Protein AF-A0AAE3NUX4-F1 (afdb_monomer_lite)

Sequence (138 aa):
MSYIQEKEKTVFLHFLNREASEATGVLRTAAQDLRTLDVLTFTHCSNMTVNVSQMLEYTIDRSELVQPLSKLCAAGILVTTSHDKNFGEFISSRQQMYEKVAHRYPIYFTDSSVLERFSIRQKNSFSMTNVLRRDSHT

Secondary structure (DSSP, 8-state):
----------EE-HHHHHHHHHTSS----HHHHHHHHHHHHHH--S-EEEEHHHHHHHHTT-GGGHHHHHHHHHTTSEEEEESSSSHHHHHHHHHHHHGGGGGG-GGGTS-THHHHTT---EE----HHHHHTTGGG-

Organism: NCBI:txid3033385

Structure (mmCIF, N/CA/C/O backbone):
data_AF-A0AAE3NUX4-F1
#
_entry.id   AF-A0AAE3NUX4-F1
#
loop_
_atom_site.group_PDB
_atom_site.id
_atom_site.type_symbol
_atom_site.label_atom_id
_atom_site.label_alt_id
_atom_site.label_comp_id
_atom_site.label_asym_id
_atom_site.label_entity_id
_atom_site.label_seq_id
_atom_site.pdbx_PDB_ins_code
_atom_site.Cartn_x
_atom_site.Cartn_y
_atom_site.Cartn_z
_atom_site.occupancy
_atom_site.B_iso_or_equiv
_atom_site.auth_seq_id
_atom_site.auth_comp_id
_atom_site.auth_asym_id
_atom_site.auth_atom_id
_atom_site.pdbx_PDB_model_num
ATOM 1 N N . MET A 1 1 ? -19.942 4.536 37.962 1.00 38.44 1 MET A N 1
ATOM 2 C CA . MET A 1 1 ? -19.507 3.421 37.096 1.00 38.44 1 MET A CA 1
ATOM 3 C C . MET A 1 1 ? -18.727 4.010 35.936 1.00 38.44 1 MET A C 1
ATOM 5 O O . MET A 1 1 ? -19.328 4.570 35.032 1.00 38.44 1 MET A O 1
ATOM 9 N N . SER A 1 2 ? -17.397 3.998 36.036 1.00 38.59 2 SER A N 1
ATOM 10 C CA . SER A 1 2 ? -16.513 4.459 34.965 1.00 38.59 2 SER A CA 1
ATOM 11 C C . SER A 1 2 ? -16.430 3.344 33.928 1.00 38.59 2 SER A C 1
ATOM 13 O O . SER A 1 2 ? -15.925 2.267 34.241 1.00 38.59 2 SER A O 1
ATOM 15 N N . TYR A 1 3 ? -16.992 3.563 32.739 1.00 45.53 3 TYR A N 1
ATOM 16 C CA . TYR A 1 3 ? -16.735 2.689 31.601 1.00 45.53 3 TYR A CA 1
ATOM 17 C C . TYR A 1 3 ? -15.256 2.839 31.262 1.00 45.53 3 TYR A C 1
ATOM 19 O O . TYR A 1 3 ? -14.823 3.886 30.782 1.00 45.53 3 TYR A O 1
ATOM 27 N N . ILE A 1 4 ? -14.475 1.804 31.565 1.00 45.53 4 ILE A N 1
ATOM 28 C CA . ILE A 1 4 ? -13.134 1.649 31.016 1.00 45.53 4 ILE A CA 1
ATOM 29 C C . ILE A 1 4 ? -13.331 1.661 29.500 1.00 45.53 4 ILE A C 1
ATOM 31 O O . ILE A 1 4 ? -13.900 0.725 28.945 1.00 45.53 4 ILE A O 1
ATOM 35 N N . GLN A 1 5 ? -12.943 2.757 28.844 1.00 43.81 5 GLN A N 1
ATOM 36 C CA . GLN A 1 5 ? -12.791 2.786 27.396 1.00 43.81 5 GLN A CA 1
ATOM 37 C C . GLN A 1 5 ? -11.703 1.766 27.075 1.00 43.81 5 GLN A C 1
ATOM 39 O O . GLN A 1 5 ? -10.511 2.057 27.200 1.00 43.81 5 GLN A O 1
ATOM 44 N N . GLU A 1 6 ? -12.109 0.541 26.746 1.00 45.94 6 GLU A N 1
ATOM 45 C CA . GLU A 1 6 ? -11.212 -0.426 26.137 1.00 45.94 6 GLU A CA 1
ATOM 46 C C . GLU A 1 6 ? -10.661 0.230 24.879 1.00 45.94 6 GLU A C 1
ATOM 48 O O . GLU A 1 6 ? -11.370 0.496 23.911 1.00 45.94 6 GLU A O 1
ATOM 53 N N . LYS A 1 7 ? -9.379 0.584 24.948 1.00 48.47 7 LYS A N 1
ATOM 54 C CA . LYS A 1 7 ? -8.629 1.126 23.829 1.00 48.47 7 LYS A CA 1
ATOM 55 C C . LYS A 1 7 ? -8.721 0.082 22.718 1.00 48.47 7 LYS A C 1
ATOM 57 O O . LYS A 1 7 ? -8.176 -1.008 22.895 1.00 48.47 7 LYS A O 1
ATOM 62 N N . GLU A 1 8 ? -9.439 0.396 21.637 1.00 47.03 8 GLU A N 1
ATOM 63 C CA . GLU A 1 8 ? -9.561 -0.471 20.462 1.00 47.03 8 GLU A CA 1
ATOM 64 C C . GLU A 1 8 ? -8.178 -1.019 20.114 1.00 47.03 8 GLU A C 1
ATOM 66 O O . GLU A 1 8 ? -7.254 -0.272 19.774 1.00 47.03 8 GLU A O 1
ATOM 71 N N . LYS A 1 9 ? -8.004 -2.333 20.278 1.00 43.19 9 LYS A N 1
ATOM 72 C CA . LYS A 1 9 ? -6.761 -3.000 19.912 1.00 43.19 9 LYS A CA 1
ATOM 73 C C . LYS A 1 9 ? -6.705 -3.005 18.396 1.00 43.19 9 LYS A C 1
ATOM 75 O O . LYS A 1 9 ? -7.330 -3.838 17.752 1.00 43.19 9 LYS A O 1
ATOM 80 N N . THR A 1 10 ? -5.967 -2.056 17.837 1.00 46.28 10 THR A N 1
ATOM 81 C CA . THR A 1 10 ? -5.671 -2.017 16.410 1.00 46.28 10 THR A CA 1
ATOM 82 C C . THR A 1 10 ? -4.983 -3.323 16.034 1.00 46.28 10 THR A C 1
ATOM 84 O O . THR A 1 10 ? -3.858 -3.589 16.466 1.00 46.28 10 THR A O 1
ATOM 87 N N . VAL A 1 11 ? -5.666 -4.170 15.268 1.00 49.81 11 VAL A N 1
ATOM 88 C CA . VAL A 1 11 ? -5.058 -5.392 14.757 1.00 49.81 11 VAL A CA 1
ATOM 89 C C . VAL A 1 11 ? -4.146 -4.969 13.619 1.00 49.81 11 VAL A C 1
ATOM 91 O O . VAL A 1 11 ? -4.571 -4.471 12.574 1.00 49.81 11 VAL A O 1
ATOM 94 N N . PHE A 1 12 ? -2.847 -5.103 13.862 1.00 49.72 12 PHE A N 1
ATOM 95 C CA . PHE A 1 12 ? -1.860 -4.996 12.805 1.00 49.72 12 PHE A CA 1
ATOM 96 C C . PHE A 1 12 ? -2.181 -6.092 11.793 1.00 49.72 12 PHE A C 1
ATOM 98 O O . PHE A 1 12 ? -2.211 -7.266 12.175 1.00 49.72 12 PHE A O 1
ATOM 105 N N . LEU A 1 13 ? -2.424 -5.746 10.521 1.00 52.69 13 LEU A N 1
ATOM 106 C CA . LEU A 1 13 ? -2.487 -6.742 9.448 1.00 52.69 13 LEU A CA 1
ATOM 107 C C . LEU A 1 13 ? -1.069 -7.252 9.192 1.00 52.69 13 LEU A C 1
ATOM 109 O O . LEU A 1 13 ? -0.481 -7.080 8.126 1.00 52.69 13 LEU A O 1
ATOM 113 N N . HIS A 1 14 ? -0.542 -7.971 10.178 1.00 47.00 14 HIS A N 1
ATOM 114 C CA . HIS A 1 14 ? 0.579 -8.862 10.002 1.00 47.00 14 HIS A CA 1
ATOM 115 C C . HIS A 1 14 ? 0.241 -9.911 8.937 1.00 47.00 14 HIS A C 1
ATOM 117 O O . HIS A 1 14 ? 1.162 -10.506 8.415 1.00 47.00 14 HIS A O 1
ATOM 123 N N . PHE A 1 15 ? -1.035 -10.106 8.570 1.00 50.19 15 PHE A N 1
ATOM 124 C CA . PHE A 1 15 ? -1.438 -10.910 7.420 1.00 50.19 15 PHE A CA 1
ATOM 125 C C . PHE A 1 15 ? -0.833 -10.386 6.115 1.00 50.19 15 PHE A C 1
ATOM 127 O O . PHE A 1 15 ? -0.078 -11.124 5.522 1.00 50.19 15 PHE A O 1
ATOM 134 N N . LEU A 1 16 ? -1.029 -9.129 5.695 1.00 54.34 16 LEU A N 1
ATOM 135 C CA . LEU A 1 16 ? -0.464 -8.654 4.414 1.00 54.34 16 LEU A CA 1
ATOM 136 C C . LEU A 1 16 ? 1.069 -8.725 4.381 1.00 54.34 16 LEU A C 1
ATOM 138 O O . LEU A 1 16 ? 1.640 -9.092 3.364 1.00 54.34 16 LEU A O 1
ATOM 142 N N . ASN A 1 17 ? 1.736 -8.459 5.506 1.00 48.41 17 ASN A N 1
ATOM 143 C CA . ASN A 1 17 ? 3.194 -8.565 5.597 1.00 48.41 17 ASN A CA 1
ATOM 144 C C . ASN A 1 17 ? 3.700 -10.009 5.693 1.00 48.41 17 ASN A C 1
ATOM 146 O O . ASN A 1 17 ? 4.692 -10.346 5.052 1.00 48.41 17 ASN A O 1
ATOM 150 N N . ARG A 1 18 ? 3.032 -10.864 6.479 1.00 45.19 18 ARG A N 1
ATOM 151 C CA . ARG A 1 18 ? 3.349 -12.296 6.599 1.00 45.19 18 ARG A CA 1
ATOM 152 C C . ARG A 1 18 ? 3.056 -13.003 5.292 1.00 45.19 18 ARG A C 1
ATOM 154 O O . ARG A 1 18 ? 3.852 -13.815 4.886 1.00 45.19 18 ARG A O 1
ATOM 161 N N . GLU A 1 19 ? 1.992 -12.638 4.601 1.00 48.12 19 GLU A N 1
ATOM 162 C CA . GLU A 1 19 ? 1.585 -13.207 3.323 1.00 48.12 19 GLU A CA 1
ATOM 163 C C . GLU A 1 19 ? 2.380 -12.657 2.147 1.00 48.12 19 GLU A C 1
ATOM 165 O O . GLU A 1 19 ? 2.646 -13.411 1.227 1.00 48.12 19 GLU A O 1
ATOM 170 N N . ALA A 1 20 ? 2.819 -11.394 2.161 1.00 49.28 20 ALA A N 1
ATOM 171 C CA . ALA A 1 20 ? 3.804 -10.903 1.195 1.00 49.28 20 ALA A CA 1
ATOM 172 C C . ALA A 1 20 ? 5.173 -11.576 1.407 1.00 49.28 20 ALA A C 1
ATOM 174 O O . ALA A 1 20 ? 5.868 -11.874 0.440 1.00 49.28 20 ALA A O 1
ATOM 175 N N . SER A 1 21 ? 5.535 -11.867 2.664 1.00 45.41 21 SER A N 1
ATOM 176 C CA . SER A 1 21 ? 6.747 -12.612 3.025 1.00 45.41 21 SER A CA 1
ATOM 177 C C . SER A 1 21 ? 6.638 -14.115 2.706 1.00 45.41 21 SER A C 1
ATOM 179 O O . SER A 1 21 ? 7.583 -14.682 2.171 1.00 45.41 21 SER A O 1
ATOM 181 N N . GLU A 1 22 ? 5.506 -14.765 2.991 1.00 44.28 22 GLU A N 1
ATOM 182 C CA . GLU A 1 22 ? 5.215 -16.193 2.742 1.00 44.28 22 GLU A CA 1
ATOM 183 C C . GLU A 1 22 ? 4.804 -16.462 1.279 1.00 44.28 22 GLU A C 1
ATOM 185 O O . GLU A 1 22 ? 4.906 -17.592 0.808 1.00 44.28 22 GLU A O 1
ATOM 190 N N . ALA A 1 23 ? 4.419 -15.437 0.505 1.00 45.25 23 ALA A N 1
ATOM 191 C CA . ALA A 1 23 ? 4.196 -15.541 -0.942 1.00 45.25 23 ALA A CA 1
ATOM 192 C C . ALA A 1 23 ? 5.493 -15.716 -1.746 1.00 45.25 23 ALA A C 1
ATOM 194 O O . ALA A 1 23 ? 5.429 -15.928 -2.959 1.00 45.25 23 ALA A O 1
ATOM 195 N N . THR A 1 24 ? 6.661 -15.720 -1.097 1.00 44.09 24 THR A N 1
ATOM 196 C CA . THR A 1 24 ? 7.896 -16.262 -1.679 1.00 44.09 24 THR A CA 1
ATOM 197 C C . THR A 1 24 ? 7.803 -17.796 -1.785 1.00 44.09 24 THR A C 1
ATOM 199 O O . THR A 1 24 ? 8.511 -18.544 -1.125 1.00 44.09 24 THR A O 1
ATOM 202 N N . GLY A 1 25 ? 6.868 -18.286 -2.608 1.00 48.03 25 GLY A N 1
ATOM 203 C CA . GLY A 1 25 ? 6.636 -19.715 -2.857 1.00 48.03 25 GLY A CA 1
ATOM 204 C C . GLY A 1 25 ? 5.184 -20.099 -3.160 1.00 48.03 25 GLY A C 1
ATOM 205 O O . GLY A 1 25 ? 4.945 -21.172 -3.710 1.00 48.03 25 GLY A O 1
ATOM 206 N N . VAL A 1 26 ? 4.209 -19.233 -2.857 1.00 54.91 26 VAL A N 1
ATOM 207 C CA . VAL A 1 26 ? 2.777 -19.512 -3.061 1.00 54.91 26 VAL A CA 1
ATOM 208 C C . VAL A 1 26 ? 2.238 -18.720 -4.255 1.00 54.91 26 VAL A C 1
ATOM 210 O O . VAL A 1 26 ? 2.125 -17.496 -4.210 1.00 54.91 26 VAL A O 1
ATOM 213 N N . LEU A 1 27 ? 1.849 -19.432 -5.320 1.00 64.44 27 LEU A N 1
ATOM 214 C CA . LEU A 1 27 ? 1.141 -18.906 -6.498 1.00 64.44 27 LEU A CA 1
ATOM 215 C C . LEU A 1 27 ? -0.305 -18.512 -6.141 1.00 64.44 27 LEU A C 1
ATOM 217 O O . LEU A 1 27 ? -1.268 -19.129 -6.591 1.00 64.44 27 LEU A O 1
ATOM 221 N N . ARG A 1 28 ? -0.482 -17.499 -5.289 1.00 72.38 28 ARG A N 1
ATOM 222 C CA . ARG A 1 28 ? -1.806 -16.946 -4.992 1.00 72.38 28 ARG A CA 1
ATOM 223 C C . ARG A 1 28 ? -2.179 -15.898 -6.033 1.00 72.38 28 ARG A C 1
ATOM 225 O O . ARG A 1 28 ? -1.407 -14.979 -6.303 1.00 72.38 28 ARG A O 1
ATOM 232 N N . THR A 1 29 ? -3.374 -16.017 -6.593 1.00 83.12 29 THR A N 1
ATOM 233 C CA . THR A 1 29 ? -3.952 -15.087 -7.578 1.00 83.12 29 THR A CA 1
ATOM 234 C C . THR A 1 29 ? -4.572 -13.860 -6.901 1.00 83.12 29 THR A C 1
ATOM 236 O O . THR A 1 29 ? -5.025 -13.954 -5.761 1.00 83.12 29 THR A O 1
ATOM 239 N N . ALA A 1 30 ? -4.687 -12.734 -7.614 1.00 81.56 30 ALA A N 1
ATOM 240 C CA . ALA A 1 30 ? -5.387 -11.545 -7.109 1.00 81.56 30 ALA A CA 1
ATOM 241 C C . ALA A 1 30 ? -6.837 -11.852 -6.676 1.00 81.56 30 ALA A C 1
ATOM 243 O O . ALA A 1 30 ? -7.327 -11.327 -5.682 1.00 81.56 30 ALA A O 1
ATOM 244 N N . ALA A 1 31 ? -7.516 -12.779 -7.361 1.00 84.25 31 ALA A N 1
ATOM 245 C CA . ALA A 1 31 ? -8.870 -13.214 -7.008 1.00 84.25 31 ALA A CA 1
ATOM 246 C C . ALA A 1 31 ? -8.953 -13.944 -5.653 1.00 84.25 31 ALA A C 1
ATOM 248 O O . ALA A 1 31 ? -10.002 -13.940 -5.004 1.00 84.25 31 ALA A O 1
ATOM 249 N N . GLN A 1 32 ? -7.879 -14.613 -5.231 1.00 83.88 32 GLN A N 1
ATOM 250 C CA . GLN A 1 32 ? -7.798 -15.199 -3.894 1.00 83.88 32 GLN A CA 1
ATOM 251 C C . GLN A 1 32 ? -7.547 -14.114 -2.844 1.00 83.88 32 GLN A C 1
ATOM 253 O O . GLN A 1 32 ? -8.198 -14.146 -1.805 1.00 83.88 32 GLN A O 1
ATOM 258 N N . ASP A 1 33 ? -6.696 -13.125 -3.135 1.00 83.94 33 ASP A N 1
ATOM 259 C CA . ASP A 1 33 ? -6.454 -11.999 -2.219 1.00 83.94 33 ASP A CA 1
ATOM 260 C C . ASP A 1 33 ? -7.714 -11.177 -1.979 1.00 83.94 33 ASP A C 1
ATOM 262 O O . ASP A 1 33 ? -8.006 -10.833 -0.839 1.00 83.94 33 ASP A O 1
ATOM 266 N N . LEU A 1 34 ? -8.487 -10.903 -3.035 1.00 84.88 34 LEU A N 1
ATOM 267 C CA . LEU A 1 34 ? -9.768 -10.207 -2.923 1.00 84.88 34 LEU A CA 1
ATOM 268 C C . LEU A 1 34 ? -10.722 -10.952 -1.998 1.00 84.88 34 LEU A C 1
ATOM 270 O O . LEU A 1 34 ? -11.267 -10.355 -1.079 1.00 84.88 34 LEU A O 1
ATOM 274 N N . ARG A 1 35 ? -10.853 -12.272 -2.170 1.00 85.00 35 ARG A N 1
ATOM 275 C CA . ARG A 1 35 ? -11.681 -13.086 -1.274 1.00 85.00 35 ARG A CA 1
ATOM 276 C C . ARG A 1 35 ? -11.194 -13.027 0.166 1.00 85.00 35 ARG A C 1
ATOM 278 O O . ARG A 1 35 ? -12.010 -12.983 1.080 1.00 85.00 35 ARG A O 1
ATOM 285 N N . THR A 1 36 ? -9.883 -13.019 0.388 1.00 82.75 36 THR A N 1
ATOM 286 C CA . THR A 1 36 ? -9.355 -12.853 1.739 1.00 82.75 36 THR A CA 1
ATOM 287 C C . THR A 1 36 ? -9.643 -11.461 2.297 1.00 82.75 36 THR A C 1
ATOM 289 O O . THR A 1 36 ? -10.077 -11.364 3.440 1.00 82.75 36 THR A O 1
ATOM 292 N N . LEU A 1 37 ? -9.461 -10.398 1.510 1.00 83.69 37 LEU A N 1
ATOM 293 C CA . LEU A 1 37 ? -9.803 -9.031 1.906 1.00 83.69 37 LEU A CA 1
ATOM 294 C C . LEU A 1 37 ? -11.287 -8.902 2.253 1.00 83.69 37 LEU A C 1
ATOM 296 O O . LEU A 1 37 ? -11.606 -8.284 3.266 1.00 83.69 37 LEU A O 1
ATOM 300 N N . ASP A 1 38 ? -12.172 -9.522 1.473 1.00 84.44 38 ASP A N 1
ATOM 301 C CA . ASP A 1 38 ? -13.609 -9.550 1.741 1.00 84.44 38 ASP A CA 1
ATOM 302 C C . ASP A 1 38 ? -13.890 -10.240 3.077 1.00 84.44 38 ASP A C 1
ATOM 304 O O . ASP A 1 38 ? -14.518 -9.652 3.954 1.00 84.44 38 ASP A O 1
ATOM 308 N N . VAL A 1 39 ? -13.371 -11.457 3.277 1.00 83.06 39 VAL A N 1
ATOM 309 C CA . VAL A 1 39 ? -13.559 -12.203 4.531 1.00 83.06 39 VAL A CA 1
ATOM 310 C C . VAL A 1 39 ? -13.043 -11.400 5.720 1.00 83.06 39 VAL A C 1
ATOM 312 O O . VAL A 1 39 ? -13.753 -11.275 6.714 1.00 83.06 39 VAL A O 1
ATOM 315 N N . LEU A 1 40 ? -11.846 -10.818 5.631 1.00 78.50 40 LEU A N 1
ATOM 316 C CA . LEU A 1 40 ? -11.286 -9.996 6.704 1.00 78.50 40 LEU A CA 1
ATOM 317 C C . LEU A 1 40 ? -12.148 -8.759 6.966 1.00 78.50 40 LEU A C 1
ATOM 319 O O . LEU A 1 40 ? -12.449 -8.462 8.114 1.00 78.50 40 LEU A O 1
ATOM 323 N N . THR A 1 41 ? -12.613 -8.081 5.921 1.00 81.81 41 THR A N 1
ATOM 324 C CA . THR A 1 41 ? -13.453 -6.884 6.060 1.00 81.81 41 THR A CA 1
ATOM 325 C C . THR A 1 41 ? -14.809 -7.211 6.692 1.00 81.81 41 THR A C 1
ATOM 327 O O . THR A 1 41 ? -15.279 -6.460 7.539 1.00 81.81 41 THR A O 1
ATOM 330 N N . PHE A 1 42 ? -15.431 -8.337 6.329 1.00 80.81 42 PHE A N 1
ATOM 331 C CA . PHE A 1 42 ? -16.728 -8.753 6.878 1.00 80.81 42 PHE A CA 1
ATOM 332 C C . PHE A 1 42 ? -16.648 -9.345 8.287 1.00 80.81 42 PHE A C 1
ATOM 334 O O . PHE A 1 42 ? -17.608 -9.240 9.047 1.00 80.81 42 PHE A O 1
ATOM 341 N N . THR A 1 43 ? -15.544 -10.010 8.630 1.00 76.19 43 THR A N 1
ATOM 342 C CA . THR A 1 43 ? -15.407 -10.715 9.916 1.00 76.19 43 THR A CA 1
ATOM 343 C C . THR A 1 43 ? -14.770 -9.869 11.010 1.00 76.19 43 THR A C 1
ATOM 345 O O . THR A 1 43 ? -14.799 -10.271 12.175 1.00 76.19 43 THR A O 1
ATOM 348 N N . HIS A 1 44 ? -14.192 -8.713 10.674 1.00 70.06 44 HIS A N 1
ATOM 349 C CA . HIS A 1 44 ? -13.456 -7.905 11.635 1.00 70.06 44 HIS A CA 1
ATOM 350 C C . HIS A 1 44 ? -14.244 -6.685 12.117 1.00 70.06 44 HIS A C 1
ATOM 352 O O . HIS A 1 44 ? -14.706 -5.867 11.331 1.00 70.06 44 HIS A O 1
ATOM 358 N N . CYS A 1 45 ? -14.356 -6.543 13.440 1.00 67.88 45 CYS A N 1
ATOM 359 C CA . CYS A 1 45 ? -15.063 -5.436 14.092 1.00 67.88 45 CYS A CA 1
ATOM 360 C C . CYS A 1 45 ? -14.159 -4.228 14.397 1.00 67.88 45 CYS A C 1
ATOM 362 O O . CYS A 1 45 ? -14.576 -3.327 15.117 1.00 67.88 45 CYS A O 1
ATOM 364 N N . SER A 1 46 ? -12.908 -4.226 13.932 1.00 73.62 46 SER A N 1
ATOM 365 C CA . SER A 1 46 ? -11.912 -3.208 14.284 1.00 73.62 46 SER A CA 1
ATOM 366 C C . SER A 1 46 ? -11.133 -2.738 13.064 1.00 73.62 46 SER A C 1
ATOM 368 O O . SER A 1 46 ? -10.966 -3.477 12.093 1.00 73.62 46 SER A O 1
ATOM 370 N N . ASN A 1 47 ? -10.614 -1.511 13.145 1.00 73.06 47 ASN A N 1
ATOM 371 C CA . ASN A 1 47 ? -9.764 -0.948 12.103 1.00 73.06 47 ASN A CA 1
ATOM 372 C C . ASN A 1 47 ? -8.488 -1.778 11.934 1.00 73.06 47 ASN A C 1
ATOM 374 O O .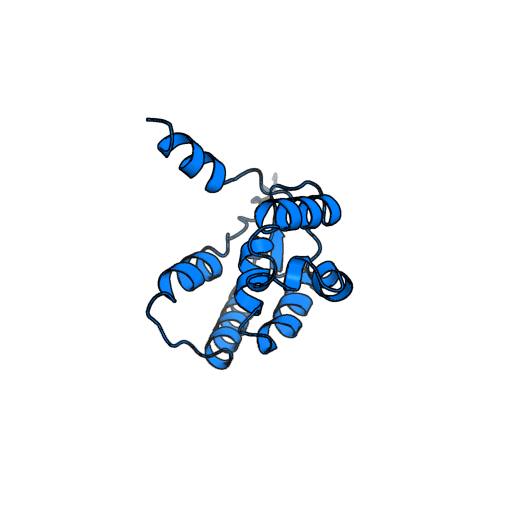 ASN A 1 47 ? -7.808 -2.142 12.900 1.00 73.06 47 ASN A O 1
ATOM 378 N N . MET A 1 48 ? -8.150 -2.027 10.678 1.00 81.31 48 MET A N 1
ATOM 379 C CA . MET A 1 48 ? -6.959 -2.747 10.267 1.00 81.31 48 MET A CA 1
ATOM 380 C C . MET A 1 48 ? -5.836 -1.758 9.962 1.00 81.31 48 MET A C 1
ATOM 382 O O . MET A 1 48 ? -6.102 -0.682 9.445 1.00 81.31 48 MET A O 1
ATOM 386 N N . THR A 1 49 ? -4.574 -2.100 10.231 1.00 82.69 49 THR A N 1
ATOM 387 C CA . THR A 1 49 ? -3.429 -1.248 9.841 1.00 82.69 49 THR A CA 1
ATOM 388 C C . THR A 1 49 ? -2.485 -1.941 8.879 1.00 82.69 49 THR A C 1
ATOM 390 O O . THR A 1 49 ? -2.223 -3.131 9.025 1.00 82.69 49 THR A O 1
ATOM 393 N N . VAL A 1 50 ? -1.931 -1.186 7.928 1.00 83.25 50 VAL A N 1
ATOM 394 C CA . VAL A 1 50 ? -0.951 -1.687 6.952 1.00 83.25 50 VAL A CA 1
ATOM 395 C C . VAL A 1 50 ? 0.174 -0.679 6.739 1.00 83.25 50 VAL A C 1
ATOM 397 O O . VAL A 1 50 ? -0.040 0.530 6.825 1.00 83.25 50 VAL A O 1
ATOM 400 N N . ASN A 1 51 ? 1.394 -1.149 6.478 1.00 87.44 51 ASN A N 1
ATOM 401 C CA . ASN A 1 51 ? 2.470 -0.265 6.041 1.00 87.44 51 ASN A CA 1
ATOM 402 C C . ASN A 1 51 ? 2.218 0.170 4.592 1.00 87.44 51 ASN A C 1
ATOM 404 O O . ASN A 1 51 ? 2.020 -0.669 3.713 1.00 87.44 51 ASN A O 1
ATOM 408 N N . VAL A 1 52 ? 2.245 1.477 4.341 1.00 86.62 52 VAL A N 1
ATOM 409 C CA . VAL A 1 52 ? 1.929 2.024 3.018 1.00 86.62 52 VAL A CA 1
ATOM 410 C C . VAL A 1 52 ? 2.925 1.570 1.942 1.00 86.62 52 VAL A C 1
ATOM 412 O O . VAL A 1 52 ? 2.493 1.252 0.843 1.00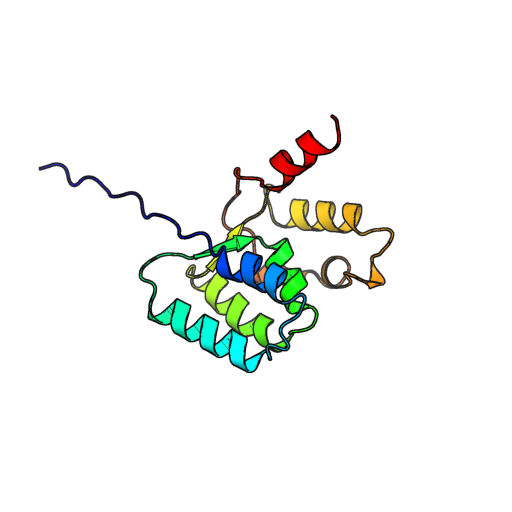 86.62 52 VAL A O 1
ATOM 415 N N . SER A 1 53 ? 4.221 1.437 2.257 1.00 86.25 53 SER A N 1
ATOM 416 C CA . SER A 1 53 ? 5.249 0.956 1.312 1.00 86.25 53 SER A CA 1
ATOM 417 C C . SER A 1 53 ? 4.946 -0.469 0.862 1.00 86.25 53 SER A C 1
ATOM 419 O O . SER A 1 53 ? 4.858 -0.749 -0.327 1.00 86.25 53 SER A O 1
ATOM 421 N N . GLN A 1 54 ? 4.703 -1.359 1.827 1.00 83.50 54 GLN A N 1
ATOM 422 C CA . GLN A 1 54 ? 4.462 -2.778 1.558 1.00 83.50 54 GLN A CA 1
ATOM 423 C C . GLN A 1 54 ? 3.160 -2.987 0.786 1.00 83.50 54 GLN A C 1
ATOM 425 O O . GLN A 1 54 ? 3.118 -3.789 -0.140 1.00 83.50 54 GLN A O 1
ATOM 430 N N . MET A 1 55 ? 2.112 -2.230 1.120 1.00 86.75 55 MET A N 1
ATOM 431 C CA . MET A 1 55 ? 0.857 -2.259 0.373 1.00 86.75 55 MET A CA 1
ATOM 432 C C . MET A 1 55 ? 1.048 -1.797 -1.076 1.00 86.75 55 MET A C 1
ATOM 434 O O . MET A 1 55 ? 0.565 -2.458 -1.989 1.00 86.75 55 MET A O 1
ATOM 438 N N . LEU A 1 56 ? 1.754 -0.685 -1.296 1.00 85.75 56 LEU A N 1
ATOM 439 C CA . LEU A 1 56 ? 1.999 -0.160 -2.639 1.00 85.75 56 LEU A CA 1
ATOM 440 C C . LEU A 1 56 ? 2.843 -1.121 -3.476 1.00 85.75 56 LEU A C 1
ATOM 442 O O . LEU A 1 56 ? 2.480 -1.427 -4.609 1.00 85.75 56 LEU A O 1
ATOM 446 N N . GLU A 1 57 ? 3.921 -1.650 -2.905 1.00 85.00 57 GLU A N 1
ATOM 447 C CA . GLU A 1 57 ? 4.782 -2.636 -3.562 1.00 85.00 57 GLU A CA 1
ATOM 448 C C . GLU A 1 57 ? 4.015 -3.910 -3.919 1.00 85.00 57 GLU A C 1
ATOM 450 O O . GLU A 1 57 ? 4.144 -4.420 -5.029 1.00 85.00 57 GLU A O 1
ATOM 455 N N . TYR A 1 58 ? 3.138 -4.375 -3.030 1.00 82.56 58 TYR A N 1
ATOM 456 C CA . TYR A 1 58 ? 2.287 -5.533 -3.287 1.00 82.56 58 TYR A CA 1
ATOM 457 C C . TYR A 1 58 ?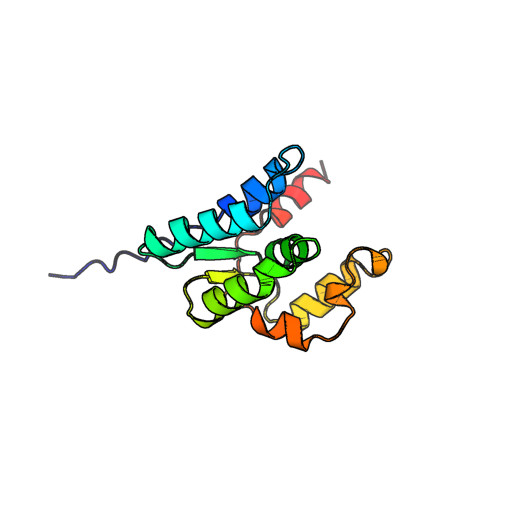 1.319 -5.326 -4.462 1.00 82.56 58 TYR A C 1
ATOM 459 O O . TYR A 1 58 ? 0.978 -6.278 -5.163 1.00 82.56 58 TYR A O 1
ATOM 467 N N . THR A 1 59 ? 0.894 -4.084 -4.707 1.00 83.44 59 THR A N 1
ATOM 468 C CA . THR A 1 59 ? 0.004 -3.757 -5.830 1.00 83.44 59 THR A CA 1
ATOM 469 C C . THR A 1 59 ? 0.709 -3.609 -7.178 1.00 83.44 59 THR A C 1
ATOM 471 O O . THR A 1 59 ? 0.009 -3.564 -8.188 1.00 83.44 59 THR A O 1
ATOM 474 N N . ILE A 1 60 ? 2.051 -3.576 -7.230 1.00 82.00 60 ILE A N 1
ATOM 475 C CA . ILE A 1 60 ? 2.810 -3.406 -8.488 1.00 82.00 60 ILE A CA 1
ATOM 476 C C . ILE A 1 60 ? 2.430 -4.493 -9.502 1.00 82.00 60 ILE A C 1
ATOM 478 O O . ILE A 1 60 ? 2.073 -4.177 -10.634 1.00 82.00 60 ILE A O 1
ATOM 482 N N . ASP A 1 61 ? 2.408 -5.751 -9.062 1.00 79.31 61 ASP A N 1
ATOM 483 C CA . ASP A 1 61 ? 2.060 -6.902 -9.905 1.00 79.31 61 ASP A CA 1
ATOM 484 C C . ASP A 1 61 ? 0.589 -7.338 -9.746 1.00 79.31 61 ASP A C 1
ATOM 486 O O . ASP A 1 61 ? 0.184 -8.388 -10.243 1.00 79.31 61 ASP A O 1
ATOM 490 N N . ARG A 1 62 ? -0.220 -6.560 -9.012 1.00 83.00 62 ARG A N 1
ATOM 491 C CA . ARG A 1 62 ? -1.614 -6.881 -8.641 1.00 83.00 62 ARG A CA 1
ATOM 492 C C . ARG A 1 62 ? -2.505 -5.648 -8.739 1.00 83.00 62 ARG A C 1
ATOM 494 O O . ARG A 1 62 ? -3.145 -5.230 -7.768 1.00 83.00 62 ARG A O 1
ATOM 501 N N . SER A 1 63 ? -2.514 -5.033 -9.918 1.00 84.44 63 SER A N 1
ATOM 502 C CA . SER A 1 63 ? -3.220 -3.770 -10.167 1.00 84.44 63 SER A CA 1
ATOM 503 C C . SER A 1 63 ? -4.723 -3.829 -9.841 1.00 84.44 63 SER A C 1
ATOM 505 O O . SER A 1 63 ? -5.313 -2.815 -9.464 1.00 84.44 63 SER A O 1
ATOM 507 N N . GLU A 1 64 ? -5.341 -5.015 -9.889 1.00 85.25 64 GLU A N 1
ATOM 508 C CA . GLU A 1 64 ? -6.754 -5.222 -9.560 1.00 85.25 64 GLU A CA 1
ATOM 509 C C . GLU A 1 64 ? -7.064 -4.937 -8.083 1.00 85.25 64 GLU A C 1
ATOM 511 O O . GLU A 1 64 ? -8.201 -4.612 -7.739 1.00 85.25 64 GLU A O 1
ATOM 516 N N . LEU A 1 65 ? -6.059 -5.018 -7.204 1.00 86.56 65 LEU A N 1
ATOM 517 C CA . LEU A 1 65 ? -6.209 -4.764 -5.769 1.00 86.56 65 LEU A CA 1
ATOM 518 C C . LEU A 1 65 ? -6.201 -3.271 -5.419 1.00 86.56 65 LEU A C 1
ATOM 520 O O . LEU A 1 65 ? -6.685 -2.896 -4.350 1.00 86.56 65 LEU A O 1
ATOM 524 N N . VAL A 1 66 ? -5.708 -2.404 -6.309 1.00 87.12 66 VAL A N 1
ATOM 525 C CA . VAL A 1 66 ? -5.565 -0.959 -6.053 1.00 87.12 66 VAL A CA 1
ATOM 526 C C . VAL A 1 66 ? -6.909 -0.328 -5.693 1.00 87.12 66 VAL A C 1
ATOM 528 O O . VAL A 1 66 ? -7.018 0.390 -4.697 1.00 87.12 66 VAL A O 1
ATOM 531 N N . GLN A 1 67 ? -7.956 -0.599 -6.481 1.00 87.94 67 GLN A N 1
ATOM 532 C CA . GLN A 1 67 ? -9.261 0.024 -6.262 1.00 87.94 67 GLN A CA 1
ATOM 533 C C . GLN A 1 67 ? -9.929 -0.464 -4.961 1.00 87.94 67 GLN A C 1
ATOM 535 O O . GLN A 1 67 ? -10.310 0.395 -4.161 1.00 87.94 67 GLN A O 1
ATOM 540 N N . PRO A 1 68 ? -10.026 -1.775 -4.674 1.00 88.69 68 PRO A N 1
ATOM 541 C CA . PRO A 1 68 ? -10.538 -2.273 -3.396 1.00 88.69 68 PRO A CA 1
ATOM 542 C C . PRO A 1 68 ? -9.771 -1.737 -2.184 1.00 88.69 68 PRO A C 1
ATOM 544 O O . PRO A 1 68 ? -10.391 -1.204 -1.266 1.00 88.69 68 PRO A O 1
ATOM 547 N N . LEU A 1 69 ? -8.435 -1.774 -2.207 1.00 88.94 69 LEU A N 1
ATOM 548 C CA . LEU A 1 69 ? -7.617 -1.264 -1.102 1.00 88.94 69 LEU A CA 1
ATOM 549 C C . LEU A 1 69 ? -7.836 0.237 -0.882 1.00 88.94 69 LEU A C 1
ATOM 551 O O . LEU A 1 69 ? -8.023 0.669 0.252 1.00 88.94 69 LEU A O 1
ATOM 555 N N . SER A 1 70 ? -7.906 1.031 -1.956 1.00 88.19 70 SER A N 1
ATOM 556 C CA . SER A 1 70 ? -8.180 2.470 -1.842 1.00 88.19 70 SER A CA 1
ATOM 557 C C . SER A 1 70 ? -9.551 2.764 -1.222 1.00 88.19 70 SER A C 1
ATOM 559 O O . SER A 1 70 ? -9.670 3.683 -0.413 1.00 88.19 70 SER A O 1
ATOM 561 N N . LYS A 1 71 ? -10.578 1.955 -1.528 1.00 88.75 71 LYS A N 1
ATOM 562 C CA . LYS A 1 71 ? -11.911 2.078 -0.917 1.00 88.75 71 LYS A CA 1
ATOM 563 C C . LYS A 1 71 ? -11.873 1.758 0.575 1.00 88.75 71 LYS A C 1
ATOM 565 O O . LYS A 1 71 ? -12.457 2.502 1.357 1.00 88.75 71 LYS A O 1
ATOM 570 N N . LEU A 1 72 ? -11.159 0.703 0.971 1.00 87.75 72 LEU A N 1
ATOM 571 C CA . LEU A 1 72 ? -10.980 0.352 2.383 1.00 87.75 72 LEU A CA 1
ATOM 572 C C . LEU A 1 72 ? -10.225 1.451 3.146 1.00 87.75 72 LEU A C 1
ATOM 574 O O . LEU A 1 72 ? -10.604 1.785 4.269 1.00 87.75 72 LEU A O 1
ATOM 578 N N . CYS A 1 73 ? -9.215 2.065 2.522 1.00 87.88 73 CYS A N 1
ATOM 579 C CA . CYS A 1 73 ? -8.498 3.210 3.086 1.00 87.88 73 CYS A CA 1
ATOM 580 C C . CYS A 1 73 ? -9.383 4.455 3.224 1.00 87.88 73 CYS A C 1
ATOM 582 O O . CYS A 1 73 ? -9.348 5.140 4.249 1.00 87.88 73 CYS A O 1
ATOM 584 N N . ALA A 1 74 ? -10.193 4.755 2.207 1.00 86.31 74 ALA A N 1
ATOM 585 C CA . ALA A 1 74 ? -11.123 5.881 2.227 1.00 86.31 74 ALA A CA 1
ATOM 586 C C . ALA A 1 74 ? -12.228 5.702 3.280 1.00 86.31 74 ALA A C 1
ATOM 588 O O . ALA A 1 74 ? -12.613 6.673 3.927 1.00 86.31 74 ALA A O 1
ATOM 589 N N . ALA A 1 75 ? -12.689 4.465 3.489 1.00 85.19 75 ALA A N 1
ATOM 590 C CA . ALA A 1 75 ? -13.679 4.113 4.505 1.00 85.19 75 ALA A CA 1
ATOM 591 C C . ALA A 1 75 ? -13.117 4.092 5.940 1.00 85.19 75 ALA A C 1
ATOM 593 O O . ALA A 1 75 ? -13.878 3.905 6.884 1.00 85.19 75 ALA A O 1
ATOM 594 N N . GLY A 1 76 ? -11.800 4.246 6.124 1.00 83.25 76 GLY A N 1
ATOM 595 C CA . GLY A 1 76 ? -11.148 4.166 7.437 1.00 83.25 76 GLY A CA 1
ATOM 596 C C . GLY A 1 76 ? -11.009 2.744 7.993 1.00 83.25 76 GLY A C 1
ATOM 597 O O . GLY A 1 76 ? -10.414 2.573 9.052 1.00 83.25 76 GLY A O 1
ATOM 598 N N . ILE A 1 77 ? -11.488 1.735 7.260 1.00 84.81 77 ILE A N 1
ATOM 599 C CA . ILE A 1 77 ? -11.371 0.315 7.611 1.00 84.81 77 ILE A CA 1
ATOM 600 C C . ILE A 1 77 ? -9.903 -0.121 7.563 1.00 84.81 77 ILE A C 1
ATOM 602 O O . ILE A 1 77 ? -9.445 -0.868 8.426 1.00 84.81 77 ILE A O 1
ATOM 606 N N . LEU A 1 78 ? -9.158 0.359 6.560 1.00 86.31 78 LEU A N 1
ATOM 607 C CA . LEU A 1 78 ? -7.726 0.119 6.404 1.00 86.31 78 LEU A CA 1
ATOM 608 C C . LEU A 1 78 ? -6.935 1.407 6.664 1.00 86.31 78 LEU A C 1
ATOM 610 O O . LEU A 1 78 ? -6.920 2.340 5.869 1.00 86.31 78 LEU A O 1
ATOM 614 N N . VAL A 1 79 ? -6.245 1.461 7.790 1.00 87.38 79 VAL A N 1
ATOM 615 C CA . VAL A 1 79 ? -5.433 2.593 8.224 1.00 87.38 79 VAL A CA 1
ATOM 616 C C . VAL A 1 79 ? -4.002 2.399 7.727 1.00 87.38 79 VAL A C 1
ATOM 618 O O . VAL A 1 79 ? -3.262 1.525 8.185 1.00 87.38 79 VAL A O 1
ATOM 621 N N . THR A 1 80 ? -3.587 3.227 6.774 1.00 87.75 80 THR A N 1
ATOM 622 C CA . THR A 1 80 ? -2.217 3.203 6.258 1.00 87.75 80 THR A CA 1
ATOM 623 C C . THR A 1 80 ? -1.255 3.861 7.235 1.00 87.75 80 THR A C 1
ATOM 625 O O . THR A 1 80 ? -1.532 4.899 7.850 1.00 87.75 80 THR A O 1
ATOM 628 N N . THR A 1 81 ? -0.088 3.240 7.360 1.00 87.62 81 THR A N 1
ATOM 629 C CA . THR A 1 81 ? 0.935 3.637 8.314 1.00 87.62 81 THR A CA 1
ATOM 630 C C . THR A 1 81 ? 2.296 3.812 7.654 1.00 87.62 81 THR A C 1
ATOM 632 O O . THR A 1 81 ? 2.651 3.080 6.729 1.00 87.62 81 THR A O 1
ATOM 635 N N . SER A 1 82 ? 3.069 4.786 8.135 1.00 86.00 82 SER A N 1
ATOM 636 C CA . SER A 1 82 ? 4.469 4.998 7.744 1.00 86.00 82 SER A CA 1
ATOM 637 C C . SER A 1 82 ? 5.292 5.522 8.922 1.00 86.00 82 SER A C 1
ATOM 639 O O . SER A 1 82 ? 4.742 5.982 9.926 1.00 86.00 82 SER A O 1
ATOM 641 N N . HIS A 1 83 ? 6.616 5.458 8.794 1.00 84.19 83 HIS A N 1
ATOM 642 C CA . HIS A 1 83 ? 7.541 6.164 9.684 1.00 84.19 83 HIS A CA 1
ATOM 643 C C . HIS A 1 83 ? 7.641 7.655 9.358 1.00 84.19 83 HIS A C 1
ATOM 645 O O . HIS A 1 83 ? 7.885 8.464 10.261 1.00 84.19 83 HIS A O 1
ATOM 651 N N . ASP A 1 84 ? 7.430 8.005 8.092 1.00 86.44 84 ASP A N 1
ATOM 652 C CA . ASP A 1 84 ? 7.448 9.379 7.604 1.00 86.44 84 ASP A CA 1
ATOM 653 C C . ASP A 1 84 ? 6.241 10.158 8.141 1.00 86.44 84 ASP A C 1
ATOM 655 O O . ASP A 1 84 ? 5.182 9.582 8.413 1.00 86.44 84 ASP A O 1
ATOM 659 N N . LYS A 1 85 ? 6.390 11.473 8.348 1.00 82.81 85 LYS A N 1
ATOM 660 C CA . LYS A 1 85 ? 5.348 12.264 9.028 1.00 82.81 85 LYS A CA 1
ATOM 661 C C . LYS A 1 85 ? 4.130 12.508 8.150 1.00 82.81 85 LYS A C 1
ATOM 663 O O . LYS A 1 85 ? 3.032 12.691 8.666 1.00 82.81 85 LYS A O 1
ATOM 668 N N . ASN A 1 86 ? 4.339 12.583 6.844 1.00 84.81 86 ASN A N 1
ATOM 669 C CA . ASN A 1 86 ? 3.308 12.878 5.867 1.00 84.81 86 ASN A CA 1
ATOM 670 C C . ASN A 1 86 ? 3.622 12.174 4.547 1.00 84.81 86 ASN A C 1
ATOM 672 O O . ASN A 1 86 ? 4.695 11.600 4.354 1.00 84.81 86 ASN A O 1
ATOM 676 N N . PHE A 1 87 ? 2.648 12.213 3.645 1.00 84.94 87 PHE A N 1
ATOM 677 C CA . PHE A 1 87 ? 2.727 11.528 2.365 1.00 84.94 87 PHE A CA 1
ATOM 678 C C . PHE A 1 87 ? 3.852 12.070 1.464 1.00 84.94 87 PHE A C 1
ATOM 680 O O . PHE A 1 87 ? 4.546 11.282 0.831 1.00 84.94 87 PHE A O 1
ATOM 687 N N . GLY A 1 88 ? 4.113 13.382 1.479 1.00 86.88 88 GLY A N 1
ATOM 688 C CA . GLY A 1 88 ? 5.227 13.978 0.735 1.00 86.88 88 GLY A CA 1
ATOM 689 C C . GLY A 1 88 ? 6.594 13.477 1.213 1.00 86.88 88 GLY A C 1
ATOM 690 O O . GLY A 1 88 ? 7.387 13.006 0.404 1.00 86.88 88 GLY A O 1
ATOM 691 N N . GLU A 1 89 ? 6.839 13.493 2.530 1.00 88.81 89 GLU A N 1
ATOM 692 C CA . GLU A 1 89 ? 8.066 12.950 3.135 1.00 88.81 89 GLU A CA 1
ATOM 693 C C . GLU A 1 89 ? 8.261 11.468 2.794 1.00 88.81 89 GLU A C 1
ATOM 695 O O . GLU A 1 89 ? 9.374 11.047 2.481 1.00 88.81 89 GLU A O 1
ATOM 700 N N . PHE A 1 90 ? 7.177 10.688 2.801 1.00 90.12 90 PHE A N 1
ATOM 701 C CA . PHE A 1 90 ? 7.212 9.283 2.406 1.00 90.12 90 PHE A CA 1
ATOM 702 C C . PHE A 1 90 ? 7.672 9.099 0.960 1.00 90.12 90 PHE A C 1
ATOM 704 O O . PHE A 1 90 ? 8.594 8.322 0.714 1.00 90.12 90 PHE A O 1
ATOM 711 N N . ILE A 1 91 ? 7.083 9.830 0.010 1.00 90.12 91 ILE A N 1
ATOM 712 C CA . ILE A 1 91 ? 7.472 9.731 -1.400 1.00 90.12 91 ILE A CA 1
ATOM 713 C C . ILE A 1 91 ? 8.926 10.140 -1.598 1.00 90.12 91 ILE A C 1
ATOM 715 O O . ILE A 1 91 ? 9.681 9.380 -2.200 1.00 90.12 91 ILE A O 1
ATOM 719 N N . SER A 1 92 ? 9.357 11.263 -1.019 1.00 91.19 92 SER A N 1
ATOM 720 C CA . SER A 1 92 ? 10.758 11.686 -1.096 1.00 91.19 92 SER A CA 1
ATOM 721 C C . SER A 1 92 ? 11.712 10.642 -0.503 1.00 91.19 92 SER A C 1
ATOM 723 O O . SER A 1 92 ? 12.739 10.335 -1.107 1.00 91.19 92 SER A O 1
ATOM 725 N N . SER A 1 93 ? 11.357 10.037 0.638 1.00 90.62 93 SER A N 1
ATOM 726 C CA . SER A 1 93 ? 12.141 8.967 1.268 1.00 90.62 93 SER A CA 1
ATOM 727 C C . SER A 1 93 ? 12.277 7.740 0.358 1.00 90.62 93 SER A C 1
ATOM 729 O O . SER A 1 93 ? 13.381 7.224 0.167 1.00 90.62 93 SER A O 1
ATOM 731 N N . ARG A 1 94 ? 11.172 7.280 -0.248 1.00 90.88 94 ARG A N 1
ATOM 732 C CA . ARG A 1 94 ? 11.182 6.127 -1.164 1.00 90.88 94 ARG A CA 1
ATOM 733 C C . ARG A 1 94 ? 11.943 6.423 -2.453 1.00 90.88 94 ARG A C 1
ATOM 735 O O . ARG A 1 94 ? 12.718 5.578 -2.894 1.00 90.88 94 ARG A O 1
ATOM 742 N N . GLN A 1 95 ? 11.775 7.613 -3.026 1.00 92.44 95 GLN A N 1
ATOM 743 C CA . GLN A 1 95 ? 12.512 8.042 -4.216 1.00 92.44 95 GLN A CA 1
ATOM 744 C C . GLN A 1 95 ? 14.021 8.048 -3.964 1.00 92.44 95 GLN A C 1
ATOM 746 O O . GLN A 1 95 ? 14.771 7.498 -4.764 1.00 92.44 95 GLN A O 1
ATOM 751 N N . GLN A 1 96 ? 14.465 8.576 -2.819 1.00 93.44 96 GLN A N 1
ATOM 752 C CA . GLN A 1 96 ? 15.876 8.540 -2.431 1.00 93.44 96 GLN A CA 1
ATOM 753 C C . GLN A 1 96 ? 16.380 7.102 -2.231 1.00 93.44 96 GLN A C 1
ATOM 755 O O . GLN A 1 96 ? 17.475 6.753 -2.667 1.00 93.44 96 GLN A O 1
ATOM 760 N N . MET A 1 97 ? 15.585 6.246 -1.581 1.00 90.88 97 MET A N 1
ATOM 761 C CA . MET A 1 97 ? 15.959 4.853 -1.316 1.00 90.88 97 MET A CA 1
ATOM 762 C C . MET A 1 97 ? 16.091 4.022 -2.600 1.00 90.88 97 MET A C 1
ATOM 764 O O . MET A 1 97 ? 16.992 3.188 -2.703 1.00 90.88 97 MET A O 1
ATOM 768 N N . TYR A 1 98 ? 15.209 4.245 -3.574 1.00 90.50 98 TYR A N 1
ATOM 769 C CA . TYR A 1 98 ? 15.133 3.455 -4.803 1.00 90.50 98 TYR A CA 1
ATOM 770 C C . TYR A 1 98 ? 15.712 4.153 -6.032 1.00 90.50 98 TYR A C 1
ATOM 772 O O . TYR A 1 98 ? 15.593 3.614 -7.126 1.00 90.50 98 TYR A O 1
ATOM 780 N N . GLU A 1 99 ? 16.378 5.298 -5.876 1.00 93.25 99 GLU A N 1
ATOM 781 C CA . GLU A 1 99 ? 16.918 6.112 -6.975 1.00 93.25 99 GLU A CA 1
ATOM 782 C C . GLU A 1 99 ? 17.707 5.274 -7.997 1.00 93.25 99 GLU A C 1
ATOM 784 O O . GLU A 1 99 ? 17.460 5.325 -9.200 1.00 93.25 99 GLU A O 1
ATOM 789 N N . LYS A 1 100 ? 18.600 4.403 -7.511 1.00 93.50 100 LYS A N 1
ATOM 790 C CA . LYS A 1 100 ? 19.455 3.544 -8.352 1.00 93.50 100 LYS A CA 1
ATOM 791 C C . LYS A 1 100 ? 18.713 2.386 -9.030 1.00 93.50 100 LYS A C 1
ATOM 793 O O . LYS A 1 100 ? 19.272 1.716 -9.89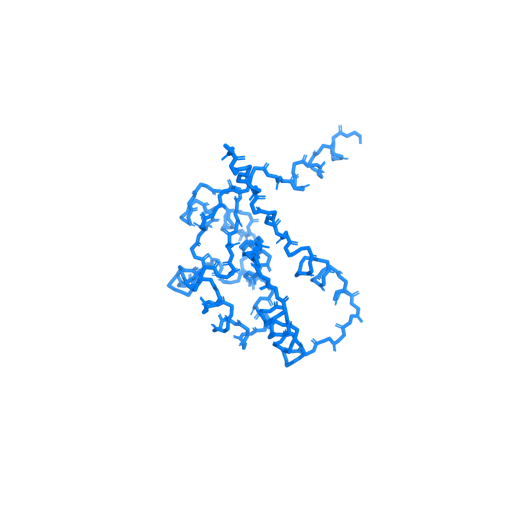3 1.00 93.50 100 LYS A O 1
ATOM 798 N N . VAL A 1 101 ? 17.476 2.115 -8.622 1.00 91.00 101 VAL A N 1
ATOM 799 C CA . VAL A 1 101 ? 16.640 0.997 -9.086 1.00 91.00 101 VAL A CA 1
ATOM 800 C C . VAL A 1 101 ? 15.210 1.452 -9.388 1.00 91.00 101 VAL A C 1
ATOM 802 O O . VAL A 1 101 ? 14.270 0.673 -9.246 1.00 91.00 101 VAL A O 1
ATOM 805 N N . ALA A 1 102 ? 15.039 2.697 -9.844 1.00 89.75 102 ALA A N 1
ATOM 806 C CA . ALA A 1 102 ? 13.727 3.304 -10.077 1.00 89.75 102 ALA A CA 1
ATOM 807 C C . ALA A 1 102 ? 12.829 2.465 -11.006 1.00 89.75 102 ALA A C 1
ATOM 809 O O . ALA A 1 102 ? 11.630 2.353 -10.775 1.00 89.75 102 ALA A O 1
ATOM 810 N N . HIS A 1 103 ? 13.419 1.784 -11.995 1.00 87.75 103 HIS A N 1
ATOM 811 C CA . HIS A 1 103 ? 12.712 0.880 -1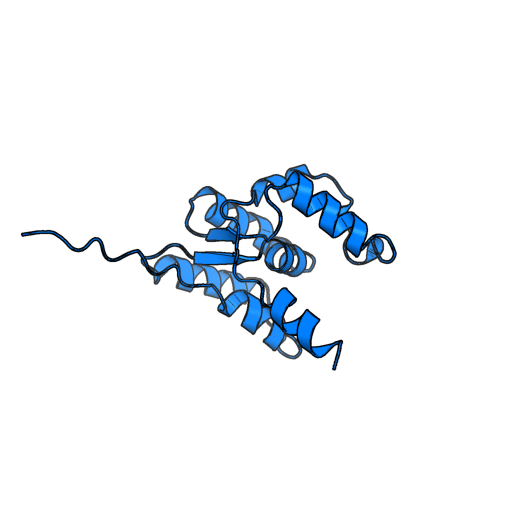2.910 1.00 87.75 103 HIS A CA 1
ATOM 812 C C . HIS A 1 103 ? 12.019 -0.308 -12.217 1.00 87.75 103 HIS A C 1
ATOM 814 O O . HIS A 1 103 ? 11.069 -0.851 -12.770 1.00 87.75 103 HIS A O 1
ATOM 820 N N . ARG A 1 104 ? 12.480 -0.726 -11.029 1.00 83.44 104 ARG A N 1
ATOM 821 C CA . ARG A 1 104 ? 11.840 -1.788 -10.232 1.00 83.44 104 ARG A CA 1
ATOM 822 C C . ARG A 1 104 ? 10.677 -1.277 -9.393 1.00 83.44 104 ARG A C 1
ATOM 824 O O . ARG A 1 104 ? 9.800 -2.054 -9.044 1.00 83.44 104 ARG A O 1
ATOM 831 N N . TYR A 1 105 ? 10.678 0.014 -9.075 1.00 85.50 105 TYR A N 1
ATOM 832 C CA . TYR A 1 105 ? 9.664 0.644 -8.236 1.00 85.50 105 TYR A CA 1
ATOM 833 C C . TYR A 1 105 ? 9.091 1.890 -8.916 1.00 85.50 105 TYR A C 1
ATOM 835 O O . TYR A 1 105 ? 9.109 2.974 -8.324 1.00 85.50 105 TYR A O 1
ATOM 843 N N . PRO A 1 106 ? 8.580 1.766 -10.158 1.00 85.94 106 PRO A N 1
ATOM 844 C CA . PRO A 1 106 ? 8.158 2.919 -10.949 1.00 85.94 106 PRO A CA 1
ATOM 845 C C . PRO A 1 106 ? 7.056 3.716 -10.250 1.00 85.94 106 PRO A C 1
ATOM 847 O O . PRO A 1 106 ? 7.004 4.932 -10.397 1.00 85.94 106 PRO A O 1
ATOM 850 N N . ILE A 1 107 ? 6.248 3.050 -9.417 1.00 85.50 107 ILE A N 1
ATOM 851 C CA . ILE A 1 107 ? 5.128 3.647 -8.692 1.00 85.50 107 ILE A CA 1
ATOM 852 C C . ILE A 1 107 ? 5.533 4.888 -7.880 1.00 85.50 107 ILE A C 1
ATOM 854 O O . ILE A 1 107 ? 4.761 5.835 -7.822 1.00 85.50 107 ILE A O 1
ATOM 858 N N . TYR A 1 108 ? 6.750 4.935 -7.320 1.00 89.06 108 TYR A N 1
ATOM 859 C CA . TYR A 1 108 ? 7.232 6.076 -6.529 1.00 89.06 108 TYR A CA 1
ATOM 860 C C . TYR A 1 108 ? 7.777 7.239 -7.372 1.00 89.06 108 TYR A C 1
ATOM 862 O O . TYR A 1 108 ? 8.019 8.316 -6.830 1.00 89.06 108 TYR A O 1
ATOM 870 N N . PHE A 1 109 ? 7.998 7.037 -8.672 1.00 89.62 109 PHE A N 1
ATOM 871 C CA . PHE A 1 109 ? 8.589 8.023 -9.587 1.00 89.62 109 PHE A CA 1
ATOM 872 C C . PHE A 1 109 ? 7.603 8.512 -10.660 1.00 89.62 109 PHE A C 1
ATOM 874 O O . PHE A 1 109 ? 7.915 9.439 -11.404 1.00 89.62 109 PHE A O 1
ATOM 881 N N . THR A 1 110 ? 6.424 7.896 -10.749 1.00 81.69 110 THR A N 1
ATOM 882 C CA . THR A 1 110 ? 5.323 8.291 -11.639 1.00 81.69 110 THR A CA 1
ATOM 883 C C . THR A 1 110 ? 4.308 9.202 -10.933 1.00 81.69 110 THR A C 1
ATOM 885 O O . THR A 1 110 ? 4.504 9.582 -9.782 1.00 81.69 110 THR A O 1
ATOM 888 N N . ASP A 1 111 ? 3.222 9.561 -11.629 1.00 71.19 111 ASP A N 1
ATOM 889 C CA . ASP A 1 111 ? 2.148 10.438 -11.140 1.00 71.19 111 ASP A CA 1
ATOM 890 C C . ASP A 1 111 ? 1.658 10.060 -9.724 1.00 71.19 111 ASP A C 1
ATOM 892 O O . ASP A 1 111 ? 1.145 8.962 -9.479 1.00 71.19 111 ASP A O 1
ATOM 896 N N . SER A 1 112 ? 1.813 11.001 -8.789 1.00 69.50 112 SER A N 1
ATOM 897 C CA . SER A 1 112 ? 1.490 10.845 -7.371 1.00 69.50 112 SER A CA 1
ATOM 898 C C . SER A 1 112 ? -0.010 10.746 -7.090 1.00 69.50 112 SER A C 1
ATOM 900 O O . SER A 1 112 ? -0.387 10.297 -6.007 1.00 69.50 112 SER A O 1
ATOM 902 N N . SER A 1 113 ? -0.876 11.097 -8.047 1.00 71.31 113 SER A N 1
ATOM 903 C CA . SER A 1 113 ? -2.336 11.098 -7.873 1.00 71.31 113 SER A CA 1
ATOM 904 C C . SER A 1 113 ? -2.918 9.718 -7.532 1.00 71.31 113 SER A C 1
ATOM 906 O O . SER A 1 113 ? -3.914 9.607 -6.810 1.00 71.31 113 SER A O 1
ATOM 908 N N . VAL A 1 114 ? -2.287 8.637 -8.005 1.00 68.44 114 VAL A N 1
ATOM 909 C CA . VAL A 1 114 ? -2.673 7.257 -7.657 1.00 68.44 114 VAL A CA 1
ATOM 910 C C . VAL A 1 114 ? -2.319 6.949 -6.205 1.00 68.44 114 VAL A C 1
ATOM 912 O O . VAL A 1 114 ? -3.077 6.277 -5.504 1.00 68.44 114 VAL A O 1
ATOM 915 N N . LEU A 1 115 ? -1.186 7.468 -5.743 1.00 76.19 115 LEU A N 1
ATOM 916 C CA . LEU A 1 115 ? -0.657 7.191 -4.420 1.00 76.19 115 LEU A CA 1
ATOM 917 C C . LEU A 1 115 ? -1.328 8.017 -3.317 1.00 76.19 115 LEU A C 1
ATOM 919 O O . LEU A 1 115 ? -1.478 7.533 -2.195 1.00 76.19 115 LEU A O 1
ATOM 923 N N . GLU A 1 116 ? -1.792 9.227 -3.635 1.00 73.88 116 GLU A N 1
ATOM 924 C CA . GLU A 1 116 ? -2.545 10.085 -2.710 1.00 73.88 116 GLU A CA 1
ATOM 925 C C . GLU A 1 116 ? -3.794 9.392 -2.150 1.00 73.88 116 GLU A C 1
ATOM 927 O O . GLU A 1 116 ? -4.187 9.629 -1.007 1.00 73.88 116 GLU A O 1
ATOM 932 N N . ARG A 1 117 ? -4.367 8.448 -2.909 1.00 74.62 117 ARG A N 1
ATOM 933 C CA . ARG A 1 117 ? -5.508 7.619 -2.483 1.00 74.62 117 ARG A CA 1
ATOM 934 C C . ARG A 1 117 ? -5.201 6.741 -1.267 1.00 74.62 117 ARG A C 1
ATOM 936 O O . ARG A 1 117 ? -6.122 6.266 -0.609 1.00 74.62 117 ARG A O 1
ATOM 943 N N . PHE A 1 118 ? -3.923 6.538 -0.956 1.00 79.12 118 PHE A N 1
ATOM 944 C CA . PHE A 1 118 ? -3.442 5.740 0.168 1.00 79.12 118 PHE A CA 1
ATOM 945 C C . PHE A 1 118 ? -2.883 6.591 1.319 1.00 79.12 118 PHE A C 1
ATOM 947 O O . PHE A 1 118 ? -2.233 6.040 2.210 1.00 79.12 118 PHE A O 1
ATOM 954 N N . SER A 1 119 ? -3.140 7.911 1.303 1.00 77.44 119 SER A N 1
ATOM 955 C CA . SER A 1 119 ? -2.710 8.937 2.271 1.00 77.44 119 SER A CA 1
ATOM 956 C C . SER A 1 119 ? -2.368 8.389 3.658 1.00 77.44 119 SER A C 1
ATOM 958 O O . SER A 1 119 ? -3.202 7.711 4.253 1.00 77.44 119 SER A O 1
ATOM 960 N N . ILE A 1 120 ? -1.200 8.726 4.210 1.00 78.31 120 ILE A N 1
ATOM 961 C CA . ILE A 1 120 ? -0.778 8.236 5.533 1.00 78.31 120 ILE A CA 1
ATOM 962 C C . ILE A 1 120 ? -1.736 8.755 6.608 1.00 78.31 120 ILE A C 1
ATOM 964 O O . ILE A 1 120 ? -1.805 9.957 6.864 1.00 78.31 120 ILE A O 1
ATOM 968 N N . ARG A 1 121 ? -2.466 7.834 7.242 1.00 79.12 121 ARG A N 1
ATOM 969 C CA . ARG A 1 121 ? -3.451 8.148 8.289 1.00 79.12 121 ARG A CA 1
ATOM 970 C C . ARG A 1 121 ? -2.836 8.148 9.681 1.00 79.12 121 ARG A C 1
ATOM 972 O O . ARG A 1 121 ? -3.285 8.895 10.546 1.00 79.12 121 ARG A O 1
ATOM 979 N N . GLN A 1 122 ? -1.816 7.324 9.904 1.00 77.06 122 GLN A N 1
ATOM 980 C CA . GLN A 1 122 ? -1.194 7.189 11.213 1.00 77.06 122 GLN A CA 1
ATOM 981 C C . GLN A 1 122 ? 0.320 7.030 11.100 1.00 77.06 122 GLN A C 1
ATOM 983 O O . GLN A 1 122 ? 0.835 6.220 10.329 1.00 77.06 122 GLN A O 1
ATOM 988 N N . LYS A 1 123 ? 1.051 7.774 11.931 1.00 70.94 123 LYS A N 1
ATOM 989 C CA . LYS A 1 123 ? 2.484 7.552 12.105 1.00 70.94 123 LYS A CA 1
ATOM 990 C C . LYS A 1 123 ? 2.693 6.285 12.929 1.00 70.94 123 LYS A C 1
ATOM 992 O O . LYS A 1 123 ? 2.235 6.210 14.069 1.00 70.94 123 LYS A O 1
ATOM 997 N N . ASN A 1 124 ? 3.412 5.3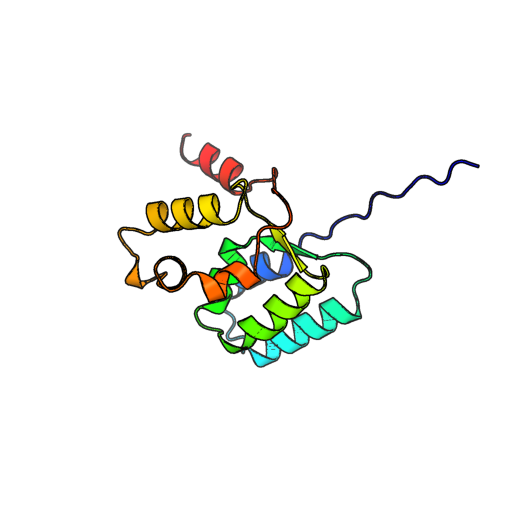11 12.382 1.00 62.78 124 ASN A N 1
ATOM 998 C CA . ASN A 1 124 ? 3.826 4.140 13.141 1.00 62.78 124 ASN A CA 1
ATOM 999 C C . ASN A 1 124 ? 5.176 4.423 13.806 1.00 62.78 124 ASN A C 1
ATOM 1001 O O . ASN A 1 124 ? 6.198 4.561 13.131 1.00 62.78 124 ASN A O 1
ATOM 1005 N N . SER A 1 125 ? 5.189 4.534 15.135 1.00 53.12 125 SER A N 1
ATOM 1006 C CA . SER A 1 125 ? 6.433 4.580 15.916 1.00 53.12 125 SER A CA 1
ATOM 1007 C C . SER A 1 125 ? 7.080 3.198 16.056 1.00 53.12 125 SER A C 1
ATOM 1009 O O . SER A 1 125 ? 8.258 3.107 16.402 1.00 53.12 125 SER A O 1
ATOM 1011 N N . PHE A 1 126 ? 6.337 2.128 15.757 1.00 47.94 126 PHE A N 1
ATOM 1012 C CA . PHE A 1 126 ? 6.805 0.751 15.791 1.00 47.94 126 PHE A CA 1
ATOM 1013 C C . PHE A 1 126 ? 7.465 0.403 14.453 1.00 47.94 126 PHE A C 1
ATOM 1015 O O . PHE A 1 126 ? 6.806 0.116 13.456 1.00 47.94 126 PHE A O 1
ATOM 1022 N N . SER A 1 127 ? 8.794 0.492 14.413 1.00 43.34 127 SER A N 1
ATOM 1023 C CA . SER A 1 127 ? 9.607 0.132 13.252 1.00 43.34 127 SER A CA 1
ATOM 1024 C C . SER A 1 127 ? 10.275 -1.216 13.479 1.00 43.34 127 SER A C 1
ATOM 1026 O O . SER A 1 127 ? 11.226 -1.298 14.255 1.00 43.34 127 SER A O 1
ATOM 1028 N N . MET A 1 128 ? 9.845 -2.261 12.763 1.00 41.78 128 MET A N 1
ATOM 1029 C CA . MET A 1 128 ? 10.672 -3.470 12.616 1.00 41.78 128 MET A CA 1
ATOM 1030 C C . MET A 1 128 ? 12.009 -3.153 11.925 1.00 41.78 128 MET A C 1
ATOM 1032 O O . MET A 1 128 ? 13.013 -3.817 12.163 1.00 41.78 128 MET A O 1
ATOM 1036 N N . THR A 1 129 ? 12.059 -2.088 11.124 1.00 41.66 129 THR A N 1
ATOM 1037 C CA . THR A 1 129 ? 13.264 -1.617 10.435 1.00 41.66 129 THR A CA 1
ATOM 1038 C C . THR A 1 129 ? 14.324 -1.069 11.396 1.00 41.66 129 THR A C 1
ATOM 1040 O O . THR A 1 129 ? 15.513 -1.220 11.131 1.00 41.66 129 THR A O 1
ATOM 1043 N N . ASN A 1 130 ? 13.932 -0.489 12.539 1.00 39.91 130 ASN A N 1
ATOM 1044 C CA . ASN A 1 130 ? 14.880 -0.091 13.589 1.00 39.91 130 ASN A CA 1
ATOM 1045 C C . ASN A 1 130 ? 15.467 -1.287 14.350 1.00 39.91 130 ASN A C 1
ATOM 1047 O O . ASN A 1 130 ? 16.573 -1.175 14.876 1.00 39.91 130 ASN A O 1
ATOM 1051 N N . VAL A 1 131 ? 14.750 -2.413 14.410 1.00 41.62 131 VAL A N 1
ATOM 1052 C CA . VAL A 1 131 ? 15.259 -3.655 15.011 1.00 41.62 131 VAL A CA 1
ATOM 1053 C C . VAL A 1 131 ? 16.303 -4.279 14.082 1.00 41.62 131 VAL A C 1
ATOM 1055 O O . VAL A 1 131 ? 17.422 -4.518 14.512 1.00 41.62 131 VAL A O 1
ATOM 1058 N N . LEU A 1 132 ? 16.010 -4.377 12.781 1.00 36.16 132 LEU A N 1
ATOM 1059 C CA . LEU A 1 132 ? 16.951 -4.919 11.789 1.00 36.16 132 LEU A CA 1
ATOM 1060 C C . LEU A 1 132 ? 18.214 -4.060 11.588 1.00 36.16 132 LEU A C 1
ATOM 1062 O O . LEU A 1 132 ? 19.271 -4.589 11.268 1.00 36.16 132 LEU A O 1
ATOM 1066 N N . ARG A 1 133 ? 18.141 -2.738 11.802 1.00 40.44 133 ARG A N 1
ATOM 1067 C CA . ARG A 1 133 ? 19.319 -1.849 11.736 1.00 40.44 133 ARG A CA 1
ATOM 1068 C C . ARG A 1 133 ? 20.313 -2.047 12.882 1.00 40.44 133 ARG A C 1
ATOM 1070 O O . ARG A 1 133 ? 21.467 -1.650 12.734 1.00 40.44 133 ARG A O 1
ATOM 1077 N N . ARG A 1 134 ? 19.882 -2.606 14.020 1.00 41.50 134 ARG A N 1
ATOM 1078 C CA . ARG A 1 134 ? 20.783 -2.902 15.147 1.00 41.50 134 ARG A CA 1
ATOM 1079 C C . ARG A 1 134 ? 21.621 -4.153 14.899 1.00 41.50 134 ARG A C 1
ATOM 1081 O O . ARG A 1 134 ? 22.779 -4.159 15.297 1.00 41.50 134 ARG A O 1
ATOM 1088 N N . ASP A 1 135 ? 21.089 -5.124 14.165 1.00 40.66 135 ASP A N 1
ATOM 1089 C CA . ASP A 1 135 ? 21.770 -6.401 13.908 1.00 40.66 135 ASP A CA 1
ATOM 1090 C C . ASP A 1 135 ? 22.816 -6.315 12.777 1.00 40.66 135 ASP A C 1
ATOM 1092 O O . ASP A 1 135 ? 23.615 -7.223 12.590 1.00 40.66 135 ASP A O 1
ATOM 1096 N N . SER A 1 136 ? 22.860 -5.206 12.032 1.00 41.34 136 SER A N 1
ATOM 1097 C CA . SER A 1 136 ? 23.883 -4.935 11.006 1.00 41.34 136 SER A CA 1
ATOM 1098 C C . SER A 1 136 ? 25.133 -4.203 11.532 1.00 41.34 136 SER A C 1
ATOM 1100 O O . SER A 1 136 ? 25.990 -3.804 10.742 1.00 41.34 136 SER A O 1
ATOM 1102 N N . HIS A 1 137 ? 25.239 -3.997 12.850 1.00 42.75 137 HIS A N 1
ATOM 1103 C CA . HIS A 1 137 ? 26.385 -3.350 13.509 1.00 42.75 137 HIS A CA 1
ATOM 1104 C C . HIS A 1 137 ? 26.976 -4.161 14.677 1.00 42.75 137 HIS A C 1
ATOM 1106 O O . HIS A 1 137 ? 27.690 -3.596 15.507 1.00 42.75 137 HIS A O 1
ATOM 1112 N N . THR A 1 138 ? 26.723 -5.469 14.722 1.00 40.75 138 THR A N 1
ATOM 1113 C CA . THR A 1 138 ? 27.421 -6.418 15.607 1.00 40.75 138 THR A CA 1
ATOM 1114 C C . THR A 1 138 ? 28.181 -7.449 14.803 1.00 40.75 138 THR A C 1
ATOM 1116 O O . THR A 1 138 ? 27.554 -8.017 13.882 1.00 40.75 138 THR A O 1
#

pLDDT: mean 72.26, std 18.24, range [36.16, 93.5]

Radius of gyration: 16.3 Å; chains: 1; bounding box: 47×34×50 Å

Foldseek 3Di:
DDPPPPPQPADECVVLVVCLVVVPPDPDDLVNVVVVVVCCLVVDPGAYEDELVSVLLVCPVPVVVLVVVLVCQVVRSYAYEDQAPWPVRVLVVVCVVCVVPCVSVVVSVDDCPSSVSNIHRDYDPDDPVVVVVVVVPD